Protein AF-A0A813I2D0-F1 (afdb_monomer_lite)

Secondary structure (DSSP, 8-state):
-HHHHHHHHHHHHHHTTPPP--TTSS--SEEEEEETTEE---S-GGGPPPPSSS-EEEEE--SSPPPTTSPPPPHHHHHHHHHHHHHS---------

pLDDT: mean 81.67, std 12.29, range [33.09, 94.31]

Organism: Polarella glacialis (NCBI:txid89957)

Foldseek 3Di:
DLLLVQVVLLVVCVVVVHDQPDPLSSNGQKPPWDWQNHHDPDNDPNPDDDDPDTDIDIDGDHPDDPDPPDDDDDPVNVVVVSVCSVPDDPPPPPPDD

Sequence (97 aa):
ALSLLDRWETSLARKKGLPDVSENGNFSNVRNVKYNGANLEAASFAEWIVPESEVLELDYVGERRPDPSSPVLDEDTFVKFLVALETAKCEDLITVQ

Structure (mmCIF, N/CA/C/O backbone):
data_AF-A0A813I2D0-F1
#
_entry.id   AF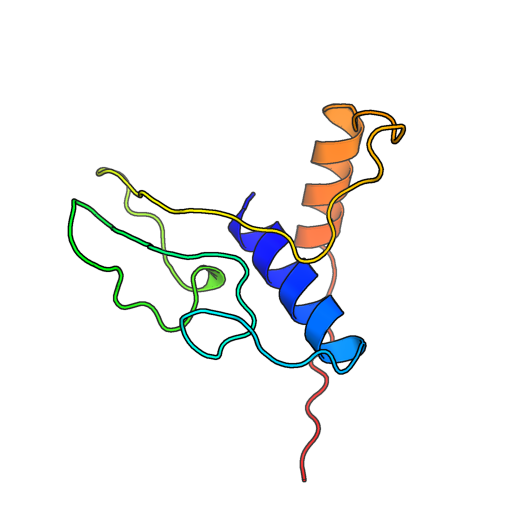-A0A813I2D0-F1
#
loop_
_atom_site.group_PDB
_atom_site.id
_atom_site.type_symbol
_atom_site.label_atom_id
_atom_site.label_alt_id
_atom_site.label_comp_id
_atom_site.label_asym_id
_atom_site.label_entity_id
_atom_site.label_seq_id
_atom_site.pdbx_PDB_ins_code
_atom_site.Cartn_x
_atom_site.Cartn_y
_atom_site.Cartn_z
_atom_site.occupancy
_atom_site.B_iso_or_equiv
_atom_site.auth_seq_id
_atom_site.auth_comp_id
_atom_site.auth_asym_id
_atom_site.auth_atom_id
_atom_site.pdbx_PDB_model_num
ATOM 1 N N . ALA A 1 1 ? -2.444 7.081 -2.469 1.00 74.19 1 ALA A N 1
ATOM 2 C CA . ALA A 1 1 ? -1.167 6.550 -3.002 1.00 74.19 1 ALA A CA 1
ATOM 3 C C . ALA A 1 1 ? -0.909 5.112 -2.545 1.00 74.19 1 ALA A C 1
ATOM 5 O O . ALA A 1 1 ? -0.801 4.249 -3.404 1.00 74.19 1 ALA A O 1
ATOM 6 N N . LEU A 1 2 ? -0.870 4.822 -1.235 1.00 84.50 2 LEU A N 1
ATOM 7 C CA . LEU A 1 2 ? -0.593 3.463 -0.731 1.00 84.50 2 LEU A CA 1
ATOM 8 C C . LEU A 1 2 ? -1.604 2.400 -1.190 1.00 84.50 2 LEU A C 1
ATOM 10 O O . LEU A 1 2 ? -1.194 1.308 -1.554 1.00 84.50 2 LEU A O 1
ATOM 14 N N . SER A 1 3 ? -2.897 2.724 -1.266 1.00 84.56 3 SER A N 1
ATOM 15 C CA . SER A 1 3 ? -3.922 1.793 -1.770 1.00 84.56 3 SER A CA 1
ATOM 16 C C . SER A 1 3 ? -3.718 1.398 -3.240 1.00 84.56 3 SER A C 1
ATOM 18 O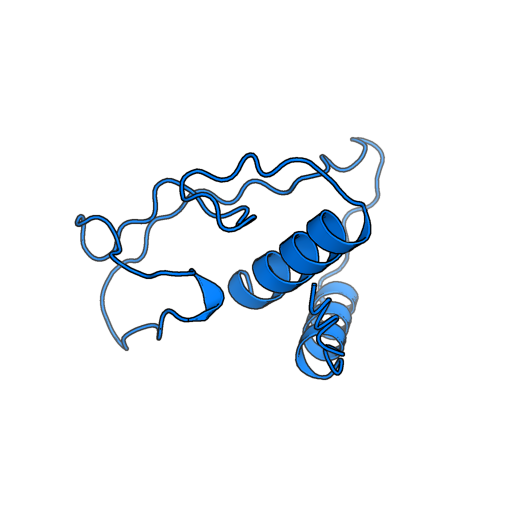 O . SER A 1 3 ? -3.979 0.259 -3.618 1.00 84.56 3 SER A O 1
ATOM 20 N N . LEU A 1 4 ? -3.210 2.316 -4.073 1.00 85.81 4 LEU A N 1
ATOM 21 C CA . LEU A 1 4 ? -2.873 2.029 -5.472 1.00 85.81 4 LEU A CA 1
ATOM 22 C C . LEU A 1 4 ? -1.653 1.108 -5.578 1.00 85.81 4 LEU A C 1
ATOM 24 O O . LEU A 1 4 ? -1.647 0.207 -6.416 1.00 85.81 4 LEU A O 1
ATOM 28 N N . LEU A 1 5 ? -0.644 1.332 -4.731 1.00 87.06 5 LEU A N 1
ATOM 29 C CA . LEU A 1 5 ? 0.550 0.490 -4.662 1.00 87.06 5 LEU A CA 1
ATOM 30 C C . LEU A 1 5 ? 0.203 -0.921 -4.186 1.00 87.06 5 LEU A C 1
ATOM 32 O O . LEU A 1 5 ? 0.585 -1.877 -4.854 1.00 87.06 5 LEU A O 1
ATOM 36 N N . ASP A 1 6 ? -0.595 -1.037 -3.122 1.00 88.06 6 ASP A N 1
ATOM 37 C CA . ASP A 1 6 ? -1.068 -2.320 -2.598 1.00 88.06 6 ASP A CA 1
ATOM 38 C C . ASP A 1 6 ? -1.788 -3.120 -3.689 1.00 88.06 6 ASP A C 1
ATOM 40 O O . ASP A 1 6 ? -1.406 -4.244 -4.004 1.00 88.06 6 ASP A O 1
ATOM 44 N N . ARG A 1 7 ? -2.746 -2.490 -4.384 1.00 86.56 7 ARG A N 1
ATOM 45 C CA . ARG A 1 7 ? -3.484 -3.126 -5.485 1.00 86.56 7 ARG A CA 1
ATOM 46 C C . ARG A 1 7 ? -2.563 -3.599 -6.614 1.00 86.56 7 ARG A C 1
ATOM 48 O O . ARG A 1 7 ? -2.778 -4.674 -7.180 1.00 86.56 7 ARG A O 1
ATOM 55 N N . TRP A 1 8 ? -1.564 -2.796 -6.976 1.00 86.94 8 TRP A N 1
ATOM 56 C CA . TRP A 1 8 ? -0.597 -3.154 -8.013 1.00 86.94 8 TRP A CA 1
ATOM 57 C C . TRP A 1 8 ? 0.287 -4.333 -7.593 1.00 86.94 8 TRP A C 1
ATOM 59 O O . TRP A 1 8 ? 0.441 -5.277 -8.372 1.00 86.94 8 TRP A O 1
ATOM 69 N N . GLU A 1 9 ? 0.821 -4.320 -6.371 1.00 88.06 9 GLU A N 1
ATOM 70 C CA . GLU A 1 9 ? 1.650 -5.410 -5.853 1.00 88.06 9 GLU A CA 1
ATOM 71 C C . GLU A 1 9 ? 0.840 -6.700 -5.694 1.00 88.06 9 GLU A C 1
ATOM 73 O O . GLU A 1 9 ? 1.269 -7.739 -6.189 1.00 88.06 9 GLU A O 1
ATOM 78 N N . THR A 1 10 ? -0.380 -6.633 -5.155 1.00 88.56 10 THR A N 1
ATOM 79 C CA . THR A 1 10 ? -1.306 -7.772 -5.102 1.00 88.56 10 THR A CA 1
ATOM 80 C C . THR A 1 10 ? -1.570 -8.358 -6.496 1.00 88.56 10 THR A C 1
ATOM 82 O O . THR A 1 10 ? -1.547 -9.577 -6.681 1.00 88.56 10 THR A O 1
ATOM 85 N N . SER A 1 11 ? -1.799 -7.514 -7.511 1.00 87.25 11 SER A N 1
ATOM 86 C CA . SER A 1 11 ? -1.985 -7.972 -8.897 1.00 87.25 11 SER A CA 1
ATOM 87 C C . SER A 1 11 ? -0.737 -8.688 -9.425 1.00 87.25 11 SER A C 1
ATOM 89 O O . SER A 1 11 ? -0.834 -9.740 -10.062 1.00 87.25 11 SER A O 1
ATOM 91 N N . LEU A 1 12 ? 0.447 -8.148 -9.132 1.00 88.06 12 LEU A N 1
ATOM 92 C CA . LEU A 1 12 ? 1.723 -8.727 -9.537 1.00 88.06 12 LEU A CA 1
ATOM 93 C C . LEU A 1 12 ? 1.988 -10.074 -8.849 1.00 88.06 12 LEU A C 1
ATOM 95 O O . LEU A 1 12 ? 2.423 -11.013 -9.519 1.00 88.06 12 LEU A O 1
ATOM 99 N N . ALA A 1 13 ? 1.693 -10.176 -7.554 1.00 88.69 13 ALA A N 1
ATOM 100 C CA . ALA A 1 13 ? 1.819 -11.384 -6.746 1.00 88.69 13 ALA A CA 1
ATOM 101 C C . ALA A 1 13 ? 0.979 -12.528 -7.317 1.00 88.69 13 ALA A C 1
ATOM 103 O O . ALA A 1 13 ? 1.490 -13.614 -7.604 1.00 88.69 13 ALA A O 1
ATOM 104 N N . ARG A 1 14 ? -0.302 -12.235 -7.585 1.00 88.38 14 ARG A N 1
ATOM 105 C CA . ARG A 1 14 ? -1.255 -13.173 -8.192 1.00 88.38 14 ARG A CA 1
ATOM 106 C C . ARG A 1 14 ? -0.797 -13.613 -9.579 1.00 88.38 14 ARG A C 1
ATOM 108 O O . ARG A 1 14 ? -0.757 -14.808 -9.852 1.00 88.38 14 ARG A O 1
ATOM 115 N N . LYS A 1 15 ? -0.378 -12.673 -10.438 1.00 88.62 15 LYS A N 1
ATOM 116 C CA . LYS A 1 15 ? 0.132 -12.982 -11.790 1.00 88.62 15 LYS A CA 1
ATOM 117 C C . LYS A 1 15 ? 1.387 -13.855 -11.774 1.00 88.62 15 LYS A C 1
ATOM 119 O O . LYS A 1 15 ? 1.594 -14.635 -12.697 1.00 88.62 15 LYS A O 1
ATOM 124 N N . LYS A 1 16 ? 2.226 -13.727 -10.746 1.00 88.94 16 LYS A N 1
ATOM 125 C CA . LYS A 1 16 ? 3.429 -14.549 -10.558 1.00 88.94 16 LYS A CA 1
ATOM 126 C C . LYS A 1 16 ? 3.154 -15.891 -9.874 1.00 88.94 16 LYS A C 1
ATOM 128 O O . LYS A 1 16 ? 4.077 -16.696 -9.782 1.00 88.94 16 LYS A O 1
ATOM 133 N N . GLY A 1 17 ? 1.932 -16.130 -9.392 1.00 89.31 17 GLY A N 1
ATOM 134 C CA . GLY A 1 17 ? 1.588 -17.331 -8.631 1.00 89.31 17 GLY A CA 1
ATOM 135 C C . GLY A 1 17 ? 2.313 -17.418 -7.286 1.00 89.31 17 GLY A C 1
ATOM 136 O O . GLY A 1 17 ? 2.650 -18.517 -6.848 1.00 89.31 17 GLY A O 1
ATOM 137 N N . LEU A 1 18 ? 2.608 -16.275 -6.654 1.00 88.69 18 LEU A N 1
ATOM 138 C CA . 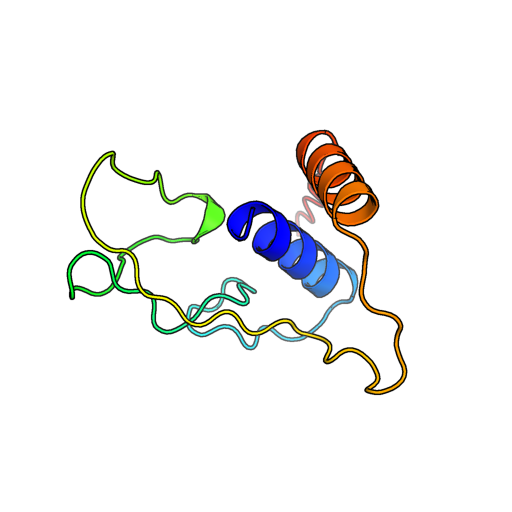LEU A 1 18 ? 3.212 -16.262 -5.322 1.00 88.69 18 LEU A CA 1
ATOM 139 C C . LEU A 1 18 ? 2.211 -16.776 -4.273 1.00 88.69 18 LEU A C 1
ATOM 141 O O . LEU A 1 18 ? 1.006 -16.583 -4.440 1.00 88.69 18 LEU A O 1
ATOM 145 N N . PRO A 1 19 ? 2.678 -17.441 -3.201 1.00 88.81 19 PRO A N 1
ATOM 146 C CA . PRO A 1 19 ? 1.807 -17.820 -2.097 1.00 88.81 19 PRO A CA 1
ATOM 147 C C . PRO A 1 19 ? 1.314 -16.574 -1.357 1.00 88.81 19 PRO A C 1
ATOM 149 O O . PRO A 1 19 ? 2.064 -15.614 -1.178 1.00 88.81 19 PRO A O 1
ATOM 152 N N . ASP A 1 20 ? 0.071 -16.612 -0.884 1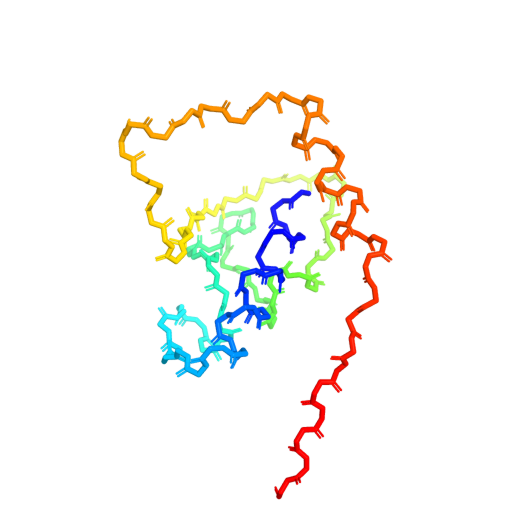.00 88.69 20 ASP A N 1
ATOM 153 C CA . ASP A 1 20 ? -0.468 -15.541 -0.051 1.00 88.69 20 ASP A CA 1
ATOM 154 C C . ASP A 1 20 ? 0.170 -15.579 1.347 1.00 88.69 20 ASP A C 1
ATOM 156 O O . ASP A 1 20 ? 0.057 -16.570 2.070 1.00 88.69 20 ASP A O 1
ATOM 160 N N . VAL A 1 21 ? 0.858 -14.496 1.710 1.00 87.31 21 VAL A N 1
ATOM 161 C CA . VAL A 1 21 ? 1.510 -14.295 3.017 1.00 87.31 21 VAL A CA 1
ATOM 162 C C . VAL A 1 21 ? 0.941 -13.090 3.776 1.00 87.31 21 VAL A C 1
ATOM 164 O O . VAL A 1 21 ? 1.555 -12.609 4.739 1.00 87.31 21 VAL A O 1
ATOM 167 N N . SER A 1 22 ? -0.191 -12.560 3.311 1.00 87.56 22 SER A N 1
ATOM 168 C CA . SER A 1 22 ? -0.893 -11.439 3.936 1.00 87.56 22 SER A CA 1
ATOM 169 C C . SER A 1 22 ? -1.552 -11.856 5.253 1.00 87.56 22 SER A C 1
ATOM 171 O O . SER A 1 22 ? -1.879 -13.022 5.466 1.00 87.56 22 SER A O 1
ATOM 173 N N . GLU A 1 23 ? -1.755 -10.889 6.149 1.00 85.12 23 GLU A N 1
ATOM 174 C CA . GLU A 1 23 ? -2.405 -11.115 7.450 1.00 85.12 23 GLU A CA 1
ATOM 175 C C . GLU A 1 23 ? -3.848 -11.623 7.295 1.00 85.12 23 GLU A C 1
ATOM 177 O O . GLU A 1 23 ? -4.287 -12.485 8.053 1.00 85.12 23 GLU A O 1
ATOM 182 N N . ASN A 1 24 ? -4.552 -11.132 6.270 1.00 83.25 24 ASN A N 1
ATOM 183 C CA . ASN A 1 24 ? -5.978 -11.377 6.053 1.00 83.25 24 ASN A CA 1
ATOM 184 C C . ASN A 1 24 ? -6.278 -12.367 4.913 1.00 83.25 24 ASN A C 1
ATOM 186 O O . ASN A 1 24 ? -7.441 -12.547 4.559 1.00 83.25 24 ASN A O 1
ATOM 190 N N . GLY A 1 25 ? -5.261 -12.995 4.310 1.00 86.00 25 GLY A N 1
ATOM 191 C CA . GLY A 1 25 ? -5.452 -13.925 3.187 1.00 86.00 25 GLY A CA 1
ATOM 192 C C . GLY A 1 25 ? -6.028 -13.262 1.928 1.00 86.00 25 GLY A C 1
ATOM 193 O O . GLY A 1 25 ? -6.844 -13.857 1.221 1.00 86.00 25 GLY A O 1
ATOM 194 N N . ASN A 1 26 ? -5.655 -12.005 1.675 1.00 85.44 26 ASN A N 1
ATOM 195 C CA . ASN A 1 26 ? -6.121 -11.211 0.539 1.00 85.44 26 ASN A CA 1
ATOM 196 C C . ASN A 1 26 ? -4.988 -10.709 -0.379 1.00 85.44 26 ASN A C 1
ATOM 198 O O . ASN A 1 26 ? -5.265 -9.930 -1.296 1.00 85.44 26 ASN A O 1
ATOM 202 N N . PHE A 1 27 ? -3.753 -11.196 -0.197 1.00 87.81 27 PHE A N 1
ATOM 203 C CA . PHE A 1 27 ? -2.521 -10.754 -0.874 1.00 87.81 27 PHE A CA 1
ATOM 204 C C . PHE A 1 27 ? -2.132 -9.283 -0.624 1.00 87.81 27 PHE A C 1
ATOM 206 O O . PHE A 1 27 ? -1.295 -8.743 -1.350 1.00 87.81 27 PHE A O 1
ATOM 213 N N . SER A 1 28 ? -2.736 -8.620 0.366 1.00 88.50 28 SER A N 1
ATOM 214 C CA . SER A 1 28 ? -2.386 -7.242 0.718 1.00 88.50 28 SER A CA 1
ATOM 215 C C . SER A 1 28 ? -1.054 -7.185 1.467 1.00 88.50 28 SER A C 1
ATOM 217 O O . SER A 1 28 ? -0.748 -8.022 2.324 1.00 88.50 28 SER A O 1
ATOM 219 N N . ASN A 1 29 ? -0.275 -6.156 1.157 1.00 89.50 29 ASN A N 1
ATOM 220 C CA . ASN A 1 29 ? 0.975 -5.809 1.827 1.00 89.50 29 ASN A CA 1
ATOM 221 C C . ASN A 1 29 ? 0.752 -4.930 3.063 1.00 89.50 29 ASN A C 1
ATOM 223 O O . ASN A 1 29 ? 1.701 -4.630 3.796 1.00 89.50 29 ASN A O 1
ATOM 227 N N . VAL A 1 30 ? -0.497 -4.531 3.305 1.00 89.88 30 VAL A N 1
ATOM 228 C CA . VAL A 1 30 ? -0.913 -3.763 4.473 1.00 89.88 30 VAL A CA 1
ATOM 229 C C . VAL A 1 30 ? -1.173 -4.702 5.655 1.00 89.88 30 VAL A C 1
ATOM 231 O O . VAL A 1 30 ? -1.846 -5.723 5.518 1.00 89.88 30 VAL A O 1
ATOM 234 N N . ARG A 1 31 ? -0.634 -4.355 6.828 1.00 87.88 31 ARG A N 1
ATOM 235 C CA . ARG A 1 31 ? -0.744 -5.126 8.078 1.00 87.88 31 ARG A CA 1
ATOM 236 C C . ARG A 1 31 ? -1.082 -4.231 9.264 1.00 87.88 31 ARG A C 1
ATOM 238 O O . ARG A 1 31 ? -0.882 -3.016 9.196 1.00 87.88 31 ARG A O 1
ATOM 245 N N . ASN A 1 32 ? -1.538 -4.848 10.358 1.00 88.69 32 ASN A N 1
ATOM 246 C CA . ASN A 1 32 ? -1.803 -4.192 11.643 1.00 88.69 32 ASN A CA 1
ATOM 247 C C . ASN A 1 32 ? -2.710 -2.953 11.512 1.00 88.69 32 ASN A C 1
ATOM 249 O O . ASN A 1 32 ? -2.521 -1.964 12.221 1.00 88.69 32 ASN A O 1
ATOM 253 N N . VAL A 1 33 ? -3.667 -2.981 10.579 1.00 87.56 33 VAL A N 1
ATOM 254 C CA . VAL A 1 33 ? -4.461 -1.796 10.237 1.00 87.56 33 VAL A CA 1
ATOM 255 C C . VAL A 1 33 ? -5.404 -1.441 11.372 1.00 87.56 33 VAL A C 1
ATOM 257 O O . VAL A 1 33 ? -6.272 -2.233 11.751 1.00 87.56 33 VAL A O 1
ATOM 260 N N . LYS A 1 34 ? -5.273 -0.214 11.869 1.00 88.19 34 LYS A N 1
ATOM 261 C CA . LYS A 1 34 ? -6.148 0.351 12.886 1.00 88.19 34 LYS A CA 1
ATOM 262 C C . LYS A 1 34 ? -6.719 1.675 12.428 1.00 88.19 34 LYS A C 1
ATOM 264 O O . LYS A 1 34 ? -6.002 2.555 11.965 1.00 88.19 34 LYS A O 1
ATOM 269 N N . TYR A 1 35 ? -8.014 1.828 12.628 1.00 86.25 35 TYR A N 1
ATOM 270 C CA . TYR A 1 35 ? -8.719 3.080 12.463 1.00 86.25 35 TYR A CA 1
ATOM 271 C C . TYR A 1 35 ? -9.222 3.546 13.827 1.00 86.25 35 TYR A C 1
ATOM 273 O O . TYR A 1 35 ? -9.961 2.827 14.500 1.00 86.25 35 TYR A O 1
ATOM 281 N N . ASN A 1 36 ? -8.785 4.732 14.255 1.00 86.56 36 ASN A N 1
ATOM 282 C CA . ASN A 1 36 ? -9.113 5.299 15.567 1.00 86.56 36 ASN A CA 1
ATOM 283 C C . ASN A 1 36 ? -8.842 4.325 16.740 1.00 86.56 36 ASN A C 1
ATOM 285 O O . ASN A 1 36 ? -9.656 4.146 17.646 1.00 86.56 36 ASN A O 1
ATOM 289 N N . GLY A 1 37 ? -7.711 3.617 16.679 1.00 84.38 37 GLY A N 1
ATOM 290 C CA . GLY A 1 37 ? -7.299 2.637 17.690 1.00 84.38 37 GLY A CA 1
ATOM 291 C C . GLY A 1 37 ? -8.035 1.289 17.655 1.00 84.38 37 GLY A C 1
ATOM 292 O O . GLY A 1 37 ? -7.642 0.382 18.390 1.00 84.38 37 GLY A O 1
ATOM 293 N N . ALA A 1 38 ? -9.049 1.121 16.802 1.00 84.94 38 ALA A N 1
ATOM 294 C CA . ALA A 1 38 ? -9.750 -0.143 16.590 1.00 84.94 38 ALA A CA 1
ATOM 295 C C . ALA A 1 38 ? -9.251 -0.839 15.319 1.00 84.94 38 ALA A C 1
ATOM 297 O O . ALA A 1 38 ? -8.868 -0.175 14.360 1.00 84.94 38 ALA A O 1
ATOM 298 N N . ASN A 1 39 ? -9.268 -2.172 15.291 1.00 83.25 39 ASN A N 1
ATOM 299 C CA . ASN A 1 39 ? -8.924 -2.915 14.078 1.00 83.25 39 ASN A CA 1
ATOM 300 C C . ASN A 1 39 ? -9.885 -2.539 12.948 1.00 83.25 39 ASN A C 1
ATOM 302 O O . ASN A 1 39 ? -11.098 -2.470 13.153 1.00 83.25 39 ASN A O 1
ATOM 306 N N . LEU A 1 40 ? -9.338 -2.295 11.761 1.00 78.56 40 LEU A N 1
ATOM 307 C CA . LEU A 1 40 ? -10.159 -1.962 10.609 1.00 78.56 40 LEU A CA 1
ATOM 308 C C . LEU A 1 40 ? -10.817 -3.228 10.044 1.00 78.56 40 LEU A C 1
ATOM 310 O O . LEU A 1 40 ? -10.147 -4.084 9.470 1.00 78.56 40 LEU A O 1
ATOM 314 N N . GLU A 1 41 ? -12.139 -3.322 10.162 1.00 72.06 41 GLU A N 1
ATOM 315 C CA . GLU A 1 41 ? -12.941 -4.392 9.558 1.00 72.06 41 GLU A CA 1
ATOM 316 C C . GLU A 1 41 ? -13.252 -4.066 8.086 1.00 72.06 41 GLU A C 1
ATOM 318 O O . GLU A 1 41 ? -14.375 -3.724 7.723 1.00 72.06 41 GLU A O 1
ATOM 323 N N . ALA A 1 42 ? -12.238 -4.127 7.222 1.00 67.38 42 ALA A N 1
ATOM 324 C CA . ALA A 1 42 ? -12.401 -4.006 5.773 1.00 67.38 42 ALA A CA 1
ATOM 325 C C . ALA A 1 42 ? -11.871 -5.266 5.075 1.00 67.38 42 ALA A C 1
ATOM 327 O O . ALA A 1 42 ? -10.810 -5.776 5.432 1.00 67.38 42 ALA A O 1
ATOM 328 N N . ALA A 1 43 ? -12.591 -5.758 4.061 1.00 64.56 43 ALA A N 1
ATOM 329 C CA . ALA A 1 43 ? -12.176 -6.938 3.293 1.00 64.56 43 ALA A CA 1
ATOM 330 C C . ALA A 1 43 ? -10.862 -6.694 2.524 1.00 64.56 43 ALA A C 1
ATOM 332 O O . ALA A 1 43 ? -10.035 -7.598 2.365 1.00 64.56 43 ALA A O 1
ATOM 333 N N . SER A 1 44 ? -10.628 -5.450 2.100 1.00 68.12 44 SER A N 1
ATOM 334 C CA . SER A 1 44 ? -9.341 -4.993 1.587 1.00 68.12 44 SER A CA 1
ATOM 335 C C . SER A 1 44 ? -9.089 -3.524 1.929 1.00 68.12 44 SER A C 1
ATOM 337 O O . SER A 1 44 ? -10.014 -2.719 2.028 1.00 68.12 44 SER A O 1
ATOM 339 N N . PHE A 1 45 ? -7.814 -3.154 2.065 1.00 74.62 45 PHE A N 1
ATOM 340 C CA . PHE A 1 45 ? -7.411 -1.759 2.259 1.00 74.62 45 PHE A CA 1
ATOM 341 C C . PHE A 1 45 ? -7.813 -0.867 1.073 1.00 74.62 45 PHE A C 1
ATOM 343 O O . PHE A 1 45 ? -8.112 0.311 1.246 1.00 74.62 45 PHE A O 1
ATOM 350 N N . ALA A 1 46 ? -7.852 -1.436 -0.134 1.00 71.00 46 ALA A N 1
ATOM 351 C CA . ALA A 1 46 ? -8.246 -0.730 -1.349 1.00 71.00 46 ALA A CA 1
ATOM 352 C C . ALA A 1 46 ? -9.735 -0.340 -1.379 1.00 71.00 46 ALA A C 1
ATOM 354 O O . ALA A 1 46 ? -10.091 0.625 -2.050 1.00 71.00 46 ALA A O 1
ATOM 355 N N . GLU A 1 47 ? -10.591 -1.071 -0.663 1.00 72.06 47 GLU A N 1
ATOM 356 C CA . GLU A 1 47 ? -12.030 -0.794 -0.551 1.00 72.06 47 GLU A CA 1
ATOM 357 C C . GLU A 1 47 ? -12.362 0.180 0.584 1.00 72.06 47 GLU A C 1
ATOM 359 O O . GLU A 1 47 ? -13.496 0.652 0.688 1.00 72.06 47 GLU A O 1
ATOM 364 N N . TRP A 1 48 ? -11.390 0.494 1.442 1.00 76.19 48 TRP A N 1
ATOM 365 C CA . TRP A 1 48 ? -11.620 1.388 2.561 1.00 76.19 48 TRP A CA 1
ATOM 366 C C . TRP A 1 48 ? -11.721 2.845 2.096 1.00 76.19 48 TRP A C 1
ATOM 368 O O . TRP A 1 48 ? -10.782 3.417 1.537 1.00 76.19 48 TRP A O 1
ATOM 378 N N . ILE A 1 49 ? -12.877 3.458 2.351 1.00 75.69 49 ILE A N 1
ATOM 379 C CA . ILE A 1 49 ? -13.108 4.879 2.099 1.00 75.69 49 ILE A CA 1
ATOM 380 C C . ILE A 1 49 ? -12.543 5.658 3.282 1.00 75.69 49 ILE A C 1
ATOM 382 O O . ILE A 1 49 ? -13.033 5.523 4.402 1.00 75.69 49 ILE A O 1
ATOM 386 N N . VAL A 1 50 ? -11.524 6.479 3.018 1.00 73.38 50 VAL A N 1
ATOM 387 C CA . VAL A 1 50 ? -10.895 7.331 4.031 1.00 73.38 50 VAL A CA 1
ATOM 388 C C . VAL A 1 50 ? -11.916 8.370 4.522 1.00 73.38 50 VAL A C 1
ATOM 390 O O . VAL A 1 50 ? -12.387 9.171 3.711 1.00 73.38 50 VAL A O 1
ATOM 393 N N . PRO A 1 51 ? -12.276 8.377 5.815 1.00 77.81 51 PRO A N 1
ATOM 394 C CA . PRO A 1 51 ? -13.137 9.406 6.386 1.00 77.81 51 PRO A CA 1
ATOM 395 C C . PRO A 1 51 ? -12.401 10.751 6.503 1.00 77.81 51 PRO A C 1
ATOM 397 O O . PRO A 1 51 ? -11.174 10.805 6.536 1.00 77.81 51 PRO A O 1
ATOM 400 N N . GLU A 1 52 ? -13.156 11.855 6.541 1.00 75.75 52 GLU A N 1
ATOM 401 C CA . GLU A 1 52 ? -12.608 13.227 6.513 1.00 75.75 52 GLU A CA 1
ATOM 402 C C . GLU A 1 52 ? -11.794 13.605 7.763 1.00 75.75 52 GLU A C 1
ATOM 404 O O . GLU A 1 52 ? -10.969 14.518 7.714 1.00 75.75 52 GLU A O 1
ATOM 409 N N . SER A 1 53 ? -12.014 12.908 8.879 1.00 72.00 53 SER A N 1
ATOM 410 C CA . SER A 1 53 ? -11.283 13.060 10.137 1.00 72.00 53 SER A CA 1
ATOM 411 C C . SER A 1 53 ? -10.893 11.688 10.693 1.00 72.00 53 SER A C 1
ATOM 413 O O . SER A 1 53 ? -11.367 10.670 10.196 1.00 72.00 53 SER A O 1
ATOM 415 N N . GLU A 1 54 ? -10.064 11.682 11.742 1.00 84.25 54 GLU A N 1
ATOM 416 C CA . GLU A 1 54 ? -9.481 10.518 12.440 1.00 84.25 54 GLU A CA 1
ATOM 417 C C . GLU A 1 54 ? -8.116 10.028 11.919 1.00 84.25 54 GLU A C 1
ATOM 419 O O . GLU A 1 54 ? -7.570 10.505 10.923 1.00 84.25 54 GLU A O 1
ATOM 424 N N . VAL A 1 55 ? -7.523 9.094 12.674 1.00 83.56 55 VAL A N 1
ATOM 425 C CA . VAL A 1 55 ? -6.184 8.541 12.439 1.00 83.56 55 VAL A CA 1
ATOM 426 C C . VAL A 1 55 ? -6.287 7.109 11.922 1.00 83.56 55 VAL A C 1
ATOM 428 O O . VAL A 1 55 ? -6.938 6.254 12.528 1.00 83.56 55 VAL A O 1
ATOM 431 N N . LEU A 1 56 ? -5.595 6.857 10.812 1.00 86.12 56 LEU A N 1
ATOM 432 C CA . LEU A 1 56 ? -5.321 5.529 10.278 1.00 86.12 56 LEU A CA 1
ATOM 433 C C . LEU A 1 56 ? -3.868 5.162 10.589 1.00 86.12 56 LEU A C 1
ATOM 435 O O . LEU A 1 56 ? -2.946 5.858 10.164 1.00 86.12 56 LEU A O 1
ATOM 439 N N . GLU A 1 57 ? -3.674 4.049 11.282 1.00 89.62 57 GLU A N 1
ATOM 440 C CA . GLU A 1 57 ? -2.367 3.457 11.562 1.00 89.62 57 GLU A CA 1
ATOM 441 C C . GLU A 1 57 ? -2.248 2.140 10.793 1.00 89.62 57 GLU A C 1
ATOM 443 O O . GLU A 1 57 ? -3.175 1.331 10.789 1.00 89.62 57 GLU A O 1
ATOM 448 N N . LEU A 1 58 ? -1.120 1.923 10.119 1.00 90.00 58 LEU A N 1
ATOM 449 C CA . LEU A 1 58 ? -0.842 0.689 9.387 1.00 90.00 58 LEU A CA 1
ATOM 450 C C . LEU A 1 58 ? 0.660 0.482 9.218 1.00 90.00 58 LEU A C 1
ATOM 452 O O . LEU A 1 58 ? 1.425 1.447 9.187 1.00 90.00 58 LEU A O 1
ATOM 456 N N . ASP A 1 59 ? 1.045 -0.773 9.011 1.00 88.88 59 ASP A N 1
ATOM 457 C CA . ASP A 1 59 ? 2.371 -1.148 8.534 1.00 88.88 59 ASP A CA 1
ATOM 458 C C . ASP A 1 59 ? 2.282 -1.551 7.057 1.00 88.88 59 ASP A C 1
ATOM 460 O O . ASP A 1 59 ? 1.479 -2.408 6.686 1.00 88.88 59 ASP A O 1
ATOM 464 N N . TYR A 1 60 ? 3.123 -0.957 6.207 1.00 88.88 60 TYR A N 1
ATOM 465 C CA . TYR A 1 60 ? 3.222 -1.325 4.791 1.00 88.88 60 TYR A CA 1
ATOM 466 C C . TYR A 1 60 ? 4.513 -2.101 4.530 1.00 88.88 60 TYR A C 1
ATOM 468 O O . TYR A 1 60 ? 5.612 -1.580 4.744 1.00 88.88 60 TYR A O 1
ATOM 476 N N . VAL A 1 61 ? 4.397 -3.335 4.036 1.00 86.44 61 VAL A N 1
ATOM 477 C CA . VAL A 1 61 ? 5.550 -4.199 3.750 1.00 86.44 61 VAL A CA 1
ATOM 478 C C . VAL A 1 61 ? 5.472 -4.720 2.320 1.00 86.44 61 VAL A C 1
ATOM 480 O O . VAL A 1 61 ? 4.784 -5.697 2.057 1.00 86.44 61 VAL A O 1
ATOM 483 N N . GLY A 1 62 ? 6.216 -4.095 1.405 1.00 83.06 62 GLY A N 1
ATOM 484 C CA . GLY A 1 62 ? 6.292 -4.554 0.015 1.00 83.06 62 GLY A CA 1
ATOM 485 C C . GLY A 1 62 ? 6.945 -5.934 -0.120 1.00 83.06 62 GLY A C 1
ATOM 486 O O . GLY A 1 62 ? 7.829 -6.304 0.661 1.00 83.06 62 GLY A O 1
ATOM 487 N N . GLU A 1 63 ? 6.546 -6.679 -1.151 1.00 77.75 63 GLU A N 1
ATOM 488 C CA . GLU A 1 63 ? 7.003 -8.059 -1.374 1.00 77.75 63 GLU A CA 1
ATOM 489 C C . GLU A 1 63 ? 8.506 -8.153 -1.656 1.00 77.75 63 GLU A C 1
ATOM 491 O O . GLU A 1 63 ? 9.179 -9.107 -1.259 1.00 77.75 63 GLU A O 1
ATOM 496 N N . ARG A 1 64 ? 9.050 -7.160 -2.369 1.00 79.81 64 ARG A N 1
ATOM 497 C CA . ARG A 1 64 ? 10.461 -7.116 -2.750 1.00 79.81 64 ARG A CA 1
ATOM 498 C C . ARG A 1 64 ? 11.148 -5.944 -2.073 1.00 79.81 64 ARG A C 1
ATOM 500 O O . ARG A 1 64 ? 10.849 -4.785 -2.345 1.00 79.81 64 ARG A O 1
ATOM 507 N N . ARG A 1 65 ? 12.160 -6.254 -1.263 1.00 80.94 65 ARG A N 1
ATOM 508 C CA . ARG A 1 65 ? 13.108 -5.244 -0.787 1.00 80.94 65 ARG A CA 1
ATOM 509 C C . ARG A 1 65 ? 13.921 -4.741 -1.990 1.00 80.94 65 ARG A C 1
ATOM 511 O O . ARG A 1 65 ? 14.478 -5.576 -2.713 1.00 80.94 65 ARG A O 1
ATOM 518 N N . PRO A 1 66 ? 13.974 -3.423 -2.245 1.00 82.06 66 PRO A N 1
ATOM 519 C CA . PRO A 1 66 ? 14.869 -2.884 -3.259 1.00 82.06 66 PRO A CA 1
ATOM 520 C C . PRO A 1 66 ? 16.315 -3.238 -2.902 1.00 82.06 66 PRO A C 1
ATOM 522 O O . PRO A 1 66 ? 16.661 -3.383 -1.727 1.00 82.06 66 PRO A O 1
ATOM 525 N N . ASP A 1 67 ? 17.153 -3.409 -3.924 1.00 88.06 67 ASP A N 1
ATOM 526 C CA . ASP A 1 67 ? 18.584 -3.601 -3.698 1.00 88.06 67 ASP A CA 1
ATOM 527 C C . ASP A 1 67 ? 19.137 -2.347 -2.993 1.00 88.06 67 ASP A C 1
ATOM 529 O O . ASP A 1 67 ? 18.775 -1.245 -3.416 1.00 88.06 67 ASP A O 1
ATOM 533 N N . PRO A 1 68 ? 19.990 -2.466 -1.957 1.00 86.38 68 PRO A N 1
ATOM 534 C CA . PRO A 1 68 ? 20.552 -1.312 -1.248 1.00 86.38 68 PRO A CA 1
ATOM 535 C C . PRO A 1 68 ? 21.286 -0.309 -2.148 1.00 86.38 68 PRO A C 1
ATOM 537 O O . PRO A 1 68 ? 21.436 0.850 -1.775 1.00 86.38 68 PRO A O 1
ATOM 540 N N . SER A 1 69 ? 21.752 -0.751 -3.319 1.00 91.75 69 SER A N 1
ATOM 541 C CA . SER A 1 69 ? 22.407 0.082 -4.331 1.00 91.75 69 SER A CA 1
ATOM 542 C C . SER A 1 69 ? 21.444 0.692 -5.358 1.00 91.75 69 SER A C 1
ATOM 544 O O . SER A 1 69 ? 21.877 1.440 -6.235 1.00 91.75 69 SER A O 1
ATOM 546 N N . SER A 1 70 ? 20.144 0.391 -5.267 1.00 88.56 70 SER A N 1
ATOM 547 C CA . SER A 1 70 ? 19.140 0.932 -6.184 1.00 88.56 70 SER A CA 1
ATOM 548 C C . SER A 1 70 ? 19.021 2.446 -6.014 1.00 88.56 70 SER A C 1
ATOM 550 O O . SER A 1 70 ? 18.945 2.928 -4.881 1.00 88.56 70 SER A O 1
ATOM 552 N N . PRO A 1 71 ? 18.959 3.212 -7.116 1.00 88.69 71 PRO A N 1
ATOM 553 C CA . PRO A 1 71 ? 18.734 4.644 -7.033 1.00 88.69 71 PRO A CA 1
ATOM 554 C C . PRO A 1 71 ? 17.359 4.934 -6.422 1.00 88.69 71 PRO A C 1
ATOM 556 O O . PRO A 1 71 ? 16.386 4.216 -6.667 1.00 88.69 71 PRO A O 1
ATOM 559 N N . VAL A 1 72 ? 17.286 6.009 -5.638 1.00 89.12 72 VAL A N 1
ATOM 560 C CA . VAL A 1 72 ? 16.015 6.523 -5.121 1.00 89.12 72 VAL A CA 1
ATOM 561 C C . VAL A 1 72 ? 15.214 7.083 -6.292 1.00 89.12 72 VAL A C 1
ATOM 563 O O . VAL A 1 72 ? 15.747 7.832 -7.112 1.00 89.12 72 VAL A O 1
ATOM 566 N N . LEU A 1 73 ? 13.942 6.704 -6.369 1.00 88.19 73 LEU A N 1
ATOM 567 C CA . LEU A 1 73 ? 13.015 7.246 -7.353 1.00 88.19 73 LEU A CA 1
ATOM 568 C C . LEU A 1 73 ? 12.753 8.723 -7.037 1.00 88.19 73 LEU A C 1
ATOM 570 O O . LEU A 1 73 ? 12.382 9.046 -5.908 1.00 88.19 73 LEU A O 1
ATOM 574 N N . ASP A 1 74 ? 12.951 9.609 -8.011 1.00 93.94 74 ASP A N 1
ATOM 575 C CA . ASP A 1 74 ? 12.612 11.020 -7.847 1.00 93.94 74 ASP A CA 1
ATOM 576 C C . ASP A 1 74 ? 11.090 11.225 -7.789 1.00 93.94 74 ASP A C 1
ATOM 578 O O . ASP A 1 74 ? 10.303 10.398 -8.264 1.00 93.94 74 ASP A O 1
ATOM 582 N N . GLU A 1 75 ? 10.676 12.339 -7.188 1.00 92.56 75 GLU A N 1
ATOM 583 C CA . GLU A 1 75 ? 9.267 12.643 -6.939 1.00 92.56 75 GLU A CA 1
ATOM 584 C C . GLU A 1 75 ? 8.451 12.749 -8.235 1.00 92.56 75 GLU A C 1
ATOM 586 O O . GLU A 1 75 ? 7.365 12.175 -8.319 1.00 92.56 75 GLU A O 1
ATOM 591 N N . ASP A 1 76 ? 8.986 13.393 -9.276 1.00 94.31 76 ASP A N 1
ATOM 592 C CA . ASP A 1 76 ? 8.286 13.556 -10.555 1.00 94.31 76 ASP A CA 1
ATOM 593 C C . ASP A 1 76 ? 8.027 12.203 -11.222 1.00 94.31 76 ASP A C 1
ATOM 595 O O . ASP A 1 76 ? 6.942 11.948 -11.761 1.00 94.31 76 ASP A O 1
ATOM 599 N N . THR A 1 77 ? 9.019 11.314 -11.197 1.00 92.44 77 THR A N 1
ATOM 600 C CA . THR A 1 77 ? 8.872 9.954 -11.717 1.00 92.44 77 THR A CA 1
ATOM 601 C C . THR A 1 77 ? 7.888 9.149 -10.874 1.00 92.44 77 THR A C 1
ATOM 603 O O . THR A 1 77 ? 7.053 8.435 -11.435 1.00 92.44 77 THR A O 1
ATOM 606 N N . PHE A 1 78 ? 7.920 9.291 -9.547 1.00 89.25 78 PHE A N 1
ATOM 607 C CA . PHE A 1 78 ? 6.966 8.629 -8.661 1.00 89.25 78 PHE A CA 1
ATOM 608 C C . PHE A 1 78 ? 5.524 9.079 -8.922 1.00 89.25 78 PHE A C 1
ATOM 610 O O . PHE A 1 78 ? 4.634 8.240 -9.052 1.00 89.25 78 PHE A O 1
ATOM 617 N N . VAL A 1 79 ? 5.283 10.380 -9.093 1.00 91.62 79 VAL A N 1
ATOM 618 C CA . VAL A 1 79 ? 3.952 10.911 -9.423 1.00 91.62 79 VAL A CA 1
ATOM 619 C C . VAL A 1 79 ? 3.472 10.378 -10.771 1.00 91.62 79 VAL A C 1
ATOM 621 O O . VAL A 1 79 ? 2.346 9.891 -10.871 1.00 91.62 79 VAL A O 1
ATOM 624 N N . LYS A 1 80 ? 4.324 10.388 -11.805 1.00 92.19 80 LYS A N 1
ATOM 625 C CA . LYS A 1 80 ? 3.980 9.811 -13.119 1.00 92.19 80 LYS A CA 1
ATOM 626 C C . LYS A 1 80 ? 3.639 8.328 -13.016 1.00 92.19 80 LYS A C 1
ATOM 628 O O . LYS A 1 80 ? 2.706 7.870 -13.673 1.00 92.19 80 LYS A O 1
ATOM 633 N N . PHE A 1 81 ? 4.369 7.589 -12.185 1.00 89.06 81 PHE A N 1
ATOM 634 C CA . PHE A 1 81 ? 4.095 6.184 -11.921 1.00 89.06 81 PHE A CA 1
ATOM 635 C C . PHE A 1 81 ? 2.731 5.987 -11.246 1.00 89.06 81 PHE A C 1
ATOM 637 O O . PHE A 1 81 ? 1.953 5.148 -11.694 1.00 89.06 81 PHE A O 1
ATOM 644 N N . LEU A 1 82 ? 2.391 6.794 -10.237 1.00 88.75 82 LEU A N 1
ATOM 645 C CA . LEU A 1 82 ? 1.079 6.739 -9.583 1.00 88.75 82 LEU A CA 1
ATOM 646 C C . LEU A 1 82 ? -0.071 7.060 -10.548 1.00 88.75 82 LEU A C 1
ATOM 648 O O . LEU A 1 82 ? -1.067 6.340 -10.561 1.00 88.75 82 LEU A O 1
ATOM 652 N N . VAL A 1 83 ? 0.083 8.080 -11.396 1.00 90.69 83 VAL A N 1
ATOM 653 C CA . VAL A 1 83 ? -0.908 8.419 -12.434 1.00 90.69 83 VAL A CA 1
ATOM 654 C C . VAL A 1 83 ? -1.060 7.274 -13.438 1.00 90.69 83 VAL A C 1
ATOM 656 O O . VAL A 1 83 ? -2.175 6.921 -13.829 1.00 90.69 83 VAL A O 1
ATOM 659 N N . ALA A 1 84 ? 0.047 6.646 -13.840 1.00 89.06 84 ALA A N 1
ATOM 660 C CA . ALA A 1 84 ? 0.007 5.483 -14.721 1.00 89.06 84 ALA A CA 1
ATOM 661 C C . ALA A 1 84 ? -0.719 4.295 -14.064 1.00 89.06 84 ALA A C 1
ATOM 663 O O . ALA A 1 84 ? -1.502 3.625 -14.730 1.00 89.06 84 ALA A O 1
ATOM 664 N N . LEU A 1 85 ? -0.512 4.056 -12.765 1.00 85.50 85 LEU A N 1
ATOM 665 C CA . LEU A 1 85 ? -1.206 3.002 -12.017 1.00 85.50 85 LEU A CA 1
ATOM 666 C C . LEU A 1 85 ? -2.708 3.258 -11.866 1.00 85.50 85 LEU A C 1
ATOM 668 O O . LEU A 1 85 ? -3.499 2.317 -11.927 1.00 85.50 85 LEU A O 1
ATOM 672 N N . GLU A 1 86 ? -3.103 4.510 -11.649 1.00 85.94 86 GLU A N 1
ATOM 673 C CA . GLU A 1 86 ? -4.510 4.894 -11.534 1.00 85.94 86 GLU A CA 1
ATOM 674 C C . GLU A 1 86 ? -5.245 4.746 -12.874 1.00 85.94 86 GLU A C 1
ATOM 676 O O . GLU A 1 86 ? -6.360 4.230 -12.922 1.00 85.94 86 GLU A O 1
ATOM 681 N N . THR A 1 87 ? -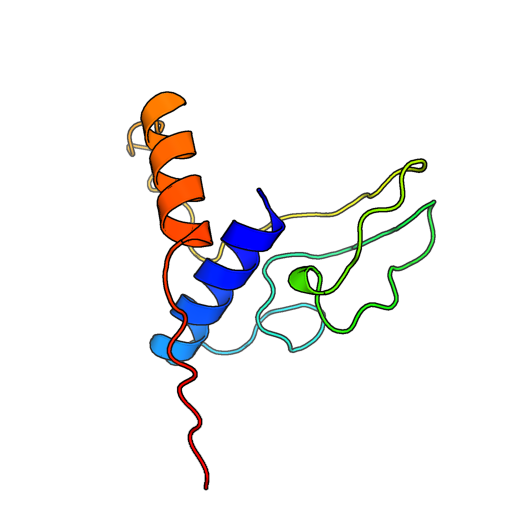4.601 5.156 -13.968 1.00 87.44 87 THR A N 1
ATOM 682 C CA . THR A 1 87 ? -5.185 5.134 -15.320 1.00 87.44 87 THR A CA 1
ATOM 683 C C . THR A 1 87 ? -5.072 3.780 -16.025 1.00 87.44 87 THR A C 1
ATOM 685 O O . THR A 1 87 ? -5.749 3.550 -17.032 1.00 87.44 87 THR A O 1
ATOM 688 N N . ALA A 1 88 ? -4.241 2.868 -15.515 1.00 81.75 88 ALA A N 1
ATOM 689 C CA . ALA A 1 88 ? -4.106 1.526 -16.059 1.00 81.75 88 ALA A CA 1
ATOM 690 C C . ALA A 1 88 ? -5.415 0.737 -15.908 1.00 81.75 88 ALA A C 1
ATOM 692 O O . ALA A 1 88 ? -5.973 0.599 -14.819 1.00 81.75 88 ALA A O 1
ATOM 693 N N . LYS A 1 89 ? -5.886 0.151 -17.014 1.00 70.00 89 LYS A N 1
ATOM 694 C CA . LYS A 1 89 ? -7.005 -0.794 -16.984 1.00 70.00 89 LYS A CA 1
ATOM 695 C C . LYS A 1 89 ? -6.524 -2.101 -16.356 1.00 70.00 89 LYS A C 1
ATOM 697 O O . LYS A 1 89 ? -5.633 -2.754 -16.898 1.00 70.00 89 LYS A O 1
ATOM 702 N N . CYS A 1 90 ? -7.107 -2.483 -15.224 1.00 60.75 90 CYS A N 1
ATOM 703 C CA . CYS A 1 90 ? -6.962 -3.840 -14.710 1.00 60.75 90 CYS A CA 1
ATOM 704 C C . CYS A 1 90 ? -7.866 -4.743 -15.555 1.00 60.75 90 CYS A C 1
ATOM 706 O O . CYS A 1 90 ? -9.086 -4.656 -15.462 1.00 60.75 90 CYS A O 1
ATOM 708 N N . GLU A 1 91 ? -7.281 -5.563 -16.424 1.00 58.06 91 GLU A N 1
ATOM 709 C CA . GLU A 1 91 ? -8.007 -6.689 -17.008 1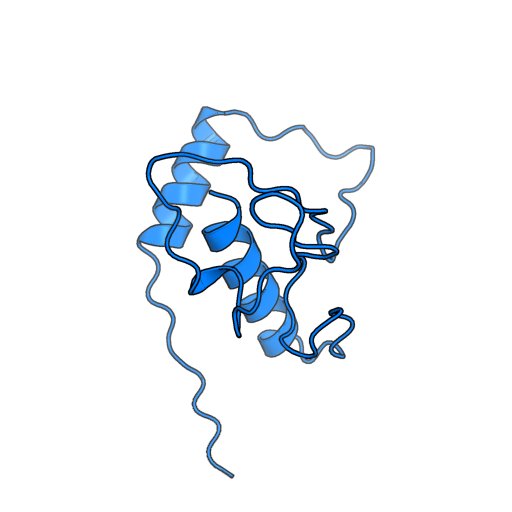.00 58.06 91 GLU A CA 1
ATOM 710 C C . GLU A 1 91 ? -8.104 -7.766 -15.929 1.00 58.06 91 GLU A C 1
ATOM 712 O O . GLU A 1 91 ? -7.095 -8.369 -15.547 1.00 58.06 91 GLU A O 1
ATOM 717 N N . ASP A 1 92 ? -9.307 -7.952 -15.389 1.00 51.25 92 ASP A N 1
ATOM 718 C CA . ASP A 1 92 ? -9.579 -9.008 -14.425 1.00 51.25 92 ASP A CA 1
ATOM 719 C C . ASP A 1 92 ? -9.320 -10.357 -15.096 1.00 51.25 92 ASP A C 1
ATOM 721 O O . ASP A 1 92 ? -10.032 -10.776 -16.012 1.00 51.25 92 ASP A O 1
ATOM 725 N N . LEU A 1 93 ? -8.286 -11.061 -14.634 1.00 51.16 93 LEU A N 1
ATOM 726 C CA . LEU A 1 93 ? -8.093 -12.472 -14.948 1.00 51.16 93 LEU A CA 1
ATOM 727 C C . LEU A 1 93 ? -9.147 -13.269 -14.173 1.00 51.16 93 LEU A C 1
ATOM 729 O O . LEU A 1 93 ? -8.850 -13.896 -13.157 1.00 51.16 93 LEU A O 1
ATOM 733 N N . ILE A 1 94 ? -10.394 -13.227 -14.647 1.00 42.19 94 ILE A N 1
ATOM 734 C CA . ILE A 1 94 ? -11.444 -14.150 -14.227 1.00 42.19 94 ILE A CA 1
ATOM 735 C C . ILE A 1 94 ? -11.025 -15.535 -14.728 1.00 42.19 94 ILE A C 1
ATOM 737 O O . ILE A 1 94 ? -11.343 -15.937 -15.846 1.00 42.19 94 ILE A O 1
ATOM 741 N N . THR A 1 95 ? -10.277 -16.272 -13.910 1.00 41.97 95 THR A N 1
ATOM 742 C CA . THR A 1 95 ? -10.116 -17.711 -14.126 1.00 41.97 95 THR A CA 1
ATOM 743 C C . THR A 1 95 ? -11.332 -18.383 -13.508 1.00 41.97 95 THR A C 1
ATOM 745 O O . THR A 1 95 ? -11.367 -18.641 -12.309 1.00 41.97 95 THR A O 1
ATOM 748 N N . VAL A 1 96 ? -12.362 -18.595 -14.326 1.00 40.06 96 VAL A N 1
ATOM 749 C CA . VAL A 1 96 ? -13.451 -19.518 -14.001 1.00 40.06 96 VAL A CA 1
ATOM 750 C C . VAL A 1 96 ? -12.888 -20.936 -14.106 1.00 40.06 96 VAL A C 1
ATOM 752 O O . VAL A 1 96 ? -12.485 -21.346 -15.197 1.00 40.06 96 VAL A O 1
ATOM 755 N N . GLN A 1 97 ? -12.870 -21.675 -12.998 1.00 33.09 97 GLN A N 1
ATOM 756 C CA . GLN A 1 97 ? -12.905 -23.139 -12.990 1.00 33.09 97 GLN A CA 1
ATOM 757 C C . GLN A 1 97 ? -13.908 -23.610 -11.946 1.00 33.09 97 GLN A C 1
ATOM 759 O O . GLN A 1 97 ? -13.866 -23.075 -10.817 1.00 33.09 97 GLN A O 1
#

Radius of gyration: 14.98 Å; chains: 1; bounding box: 36×37×35 Å